Protein AF-A0A7C2W110-F1 (afdb_monomer_lite)

Foldseek 3Di:
DLVVLLVVQLVVLVVQLVVLVVQLVVCVVVVPVVSNVVSLVSNLLSLLQSLQSSCVSSPVDDDDPVSSVVRLVSSLCSNLVSQCVVVVVDPDPCSSVVSNVSSCCSNVVSVVVVVVVVVVVVVPDDPDD

Secondary structure (DSSP, 8-state):
-HHHHHHHHHHHHHHHHHHHHHHHHHHHHTT-HHHHHHHHHHHHHHHHHHHHHHHHHTTS----HHHHHHHHHHHHHHHHHHHHHHTTT---THHHHHHHHHHHHHHHHHHHHHHHHHHHHHTT-----

Sequence (129 aa):
MGRVRGLLGSAAAVAVFLTAFALHVVAGAAGLDWLFAAAVVLIYLSAASLPALAWLLAGRQRRSRWWWALQVALALVFAGGALWASAGRELTWWVPLAAAALVAAGTGGVLAVAGRLTRRGGRRTPRRP

Structure (mmCIF, N/CA/C/O backbone):
data_AF-A0A7C2W110-F1
#
_entry.id   AF-A0A7C2W110-F1
#
loop_
_atom_site.group_PDB
_atom_site.id
_atom_site.type_symbol
_atom_site.label_atom_id
_atom_site.label_alt_id
_atom_site.label_comp_id
_atom_site.label_asym_id
_atom_site.label_entity_id
_atom_site.label_seq_id
_atom_site.pdbx_PDB_ins_code
_atom_site.Cartn_x
_atom_site.Cartn_y
_atom_site.Cartn_z
_atom_site.occupancy
_atom_site.B_iso_or_equiv
_atom_site.auth_seq_id
_atom_site.auth_comp_id
_atom_site.auth_asym_id
_atom_site.auth_atom_id
_atom_site.pdbx_PDB_model_num
ATOM 1 N N . MET A 1 1 ? -1.108 -5.184 24.906 1.00 58.78 1 MET A N 1
ATOM 2 C CA . MET A 1 1 ? -1.028 -6.029 23.683 1.00 58.78 1 MET A CA 1
ATOM 3 C C . MET A 1 1 ? -1.578 -5.375 22.400 1.00 58.78 1 MET A C 1
ATOM 5 O O . MET A 1 1 ? -0.970 -5.551 21.351 1.00 58.78 1 MET A O 1
ATOM 9 N N . GLY A 1 2 ? -2.667 -4.587 22.427 1.00 62.03 2 GLY A N 1
ATOM 10 C CA . GLY A 1 2 ? -3.270 -4.012 21.201 1.00 62.03 2 GLY A CA 1
ATOM 11 C C . GLY A 1 2 ? -2.420 -2.992 20.410 1.00 62.03 2 GLY A C 1
ATOM 12 O O . GLY A 1 2 ? -2.579 -2.881 19.193 1.00 62.03 2 GLY A O 1
ATOM 13 N N . ARG A 1 3 ? -1.493 -2.259 21.050 1.00 71.62 3 ARG A N 1
ATOM 14 C CA . ARG A 1 3 ? -0.572 -1.328 20.353 1.00 71.62 3 ARG A CA 1
ATOM 15 C C . ARG A 1 3 ? 0.488 -2.068 19.531 1.00 71.62 3 ARG A C 1
ATOM 17 O O . ARG A 1 3 ? 0.639 -1.770 18.353 1.00 71.62 3 ARG A O 1
ATOM 24 N N . VAL A 1 4 ? 1.116 -3.091 20.116 1.00 76.31 4 VAL A N 1
ATOM 25 C CA . VAL A 1 4 ? 2.137 -3.932 19.460 1.00 76.31 4 VAL A CA 1
ATOM 26 C C . VAL A 1 4 ? 1.570 -4.617 18.217 1.00 76.31 4 VAL A C 1
ATOM 28 O O . VAL A 1 4 ? 2.134 -4.491 17.140 1.00 76.31 4 VAL A O 1
ATOM 31 N N . ARG A 1 5 ? 0.382 -5.231 18.316 1.00 78.44 5 ARG A N 1
ATOM 32 C CA . ARG A 1 5 ? -0.314 -5.815 17.152 1.00 78.44 5 ARG A CA 1
ATOM 33 C C . ARG A 1 5 ? -0.619 -4.800 16.044 1.00 78.44 5 ARG A C 1
ATOM 35 O O . ARG A 1 5 ? -0.605 -5.155 14.874 1.00 78.44 5 ARG A O 1
ATOM 42 N N . GLY A 1 6 ? -0.892 -3.544 16.404 1.00 75.25 6 GLY A N 1
ATOM 43 C CA . GLY A 1 6 ? -1.131 -2.468 15.436 1.00 75.25 6 GLY A CA 1
ATOM 44 C C . GLY A 1 6 ? 0.126 -2.073 14.670 1.00 75.25 6 GLY A C 1
ATOM 45 O O . GLY A 1 6 ? 0.080 -1.929 13.451 1.00 75.25 6 GLY A O 1
ATOM 46 N N . LEU A 1 7 ? 1.245 -1.943 15.383 1.00 83.88 7 LEU A N 1
ATOM 47 C CA . LEU A 1 7 ? 2.550 -1.681 14.781 1.00 83.88 7 LEU A CA 1
ATOM 48 C C . LEU A 1 7 ? 2.989 -2.845 13.896 1.00 83.88 7 LEU A C 1
ATOM 50 O O . LEU A 1 7 ? 3.357 -2.610 12.755 1.00 83.88 7 LEU A O 1
ATOM 54 N N . LEU A 1 8 ? 2.846 -4.086 14.366 1.00 86.50 8 LEU A N 1
ATOM 55 C CA . LEU A 1 8 ? 3.166 -5.279 13.581 1.00 86.50 8 LEU A CA 1
ATOM 56 C C . LEU A 1 8 ? 2.307 -5.388 12.316 1.00 86.50 8 LEU A C 1
ATOM 58 O O . LEU A 1 8 ? 2.841 -5.672 11.253 1.00 86.50 8 LEU A O 1
ATOM 62 N N . GLY A 1 9 ? 1.002 -5.106 12.396 1.00 86.50 9 GLY A N 1
ATOM 63 C CA . GLY A 1 9 ? 0.131 -5.100 11.215 1.00 86.50 9 GLY A CA 1
ATOM 64 C C . GLY A 1 9 ? 0.509 -4.018 10.199 1.00 86.50 9 GLY A C 1
ATOM 65 O O . GLY A 1 9 ? 0.488 -4.264 8.997 1.00 86.50 9 GLY A O 1
ATOM 66 N N . SER A 1 10 ? 0.913 -2.841 10.683 1.00 88.12 10 SER A N 1
ATOM 67 C CA . SER A 1 10 ? 1.397 -1.741 9.837 1.00 88.12 10 SER A CA 1
ATOM 68 C C . SER A 1 10 ? 2.736 -2.092 9.185 1.00 88.12 10 SER A C 1
ATOM 70 O O . SER A 1 10 ? 2.885 -1.962 7.976 1.00 88.12 10 SER A O 1
ATOM 72 N N . ALA A 1 11 ? 3.682 -2.601 9.976 1.00 92.44 11 ALA A N 1
ATOM 73 C CA . ALA A 1 11 ? 4.992 -3.034 9.512 1.00 92.44 11 ALA A CA 1
ATOM 74 C C . ALA A 1 11 ? 4.879 -4.171 8.493 1.00 92.44 11 ALA A C 1
ATOM 76 O O . ALA A 1 11 ? 5.550 -4.134 7.472 1.00 92.44 11 ALA A O 1
ATOM 77 N N . ALA A 1 12 ? 3.985 -5.136 8.717 1.00 91.56 12 ALA A N 1
ATOM 78 C CA . ALA A 1 12 ? 3.733 -6.217 7.772 1.00 91.56 12 ALA A CA 1
ATOM 79 C C . ALA A 1 12 ? 3.158 -5.698 6.444 1.00 91.56 12 ALA A C 1
ATOM 81 O O . ALA A 1 12 ? 3.616 -6.113 5.384 1.00 91.56 12 ALA A O 1
ATOM 82 N N . ALA A 1 13 ? 2.206 -4.758 6.477 1.00 91.75 13 ALA A N 1
ATOM 83 C CA . ALA A 1 13 ? 1.672 -4.150 5.256 1.00 91.75 13 ALA A CA 1
ATOM 84 C C . ALA A 1 13 ? 2.755 -3.388 4.468 1.00 91.75 13 ALA A C 1
ATOM 86 O O . ALA A 1 13 ? 2.849 -3.533 3.251 1.00 91.75 13 ALA A O 1
ATOM 87 N N . VAL A 1 14 ? 3.612 -2.633 5.163 1.00 92.50 14 VAL A N 1
ATOM 88 C CA . VAL A 1 14 ? 4.767 -1.956 4.548 1.00 92.50 14 VAL A CA 1
ATOM 89 C C . VAL A 1 14 ? 5.773 -2.970 4.001 1.00 92.50 14 VAL A C 1
ATOM 91 O O . VAL A 1 14 ? 6.272 -2.795 2.896 1.00 92.50 14 VAL A O 1
ATOM 94 N N . ALA A 1 15 ? 6.039 -4.059 4.722 1.00 95.44 15 ALA A N 1
ATOM 95 C CA . ALA A 1 15 ? 6.951 -5.105 4.275 1.00 95.44 15 ALA A CA 1
ATOM 96 C C . ALA A 1 15 ? 6.474 -5.770 2.975 1.00 95.44 15 ALA A C 1
ATOM 98 O O . ALA A 1 15 ? 7.296 -6.042 2.103 1.00 95.44 15 ALA A O 1
ATOM 99 N N . VAL A 1 16 ? 5.162 -5.977 2.799 1.00 94.88 16 VAL A N 1
ATOM 100 C CA . VAL A 1 16 ? 4.593 -6.475 1.532 1.00 94.88 16 VAL A CA 1
ATOM 101 C C . VAL A 1 16 ? 4.922 -5.527 0.378 1.00 94.88 16 VAL A C 1
ATOM 103 O O . VAL A 1 16 ? 5.397 -5.979 -0.662 1.00 94.88 16 VAL A O 1
ATOM 106 N N . PHE A 1 17 ? 4.730 -4.220 0.572 1.00 94.38 17 PHE A N 1
ATOM 107 C CA . PHE A 1 17 ? 5.090 -3.218 -0.431 1.00 94.38 17 PHE A CA 1
ATOM 108 C C . PHE A 1 17 ? 6.594 -3.230 -0.738 1.00 94.38 17 PHE A C 1
ATOM 110 O O . PHE A 1 17 ? 6.983 -3.292 -1.901 1.00 94.38 17 PHE A O 1
ATOM 117 N N . LEU A 1 18 ? 7.447 -3.231 0.290 1.00 96.44 18 LEU A N 1
ATOM 118 C CA . LEU A 1 18 ? 8.903 -3.256 0.115 1.00 96.44 18 LEU A CA 1
ATOM 119 C C . LEU A 1 18 ? 9.378 -4.526 -0.598 1.00 96.44 18 LEU A C 1
ATOM 121 O O . LEU A 1 18 ? 10.281 -4.462 -1.424 1.00 96.44 18 LEU A O 1
ATOM 125 N N . THR A 1 19 ? 8.743 -5.666 -0.326 1.00 96.88 19 THR A N 1
ATOM 126 C CA . THR A 1 19 ? 9.034 -6.929 -1.016 1.00 96.88 19 THR A CA 1
ATOM 127 C C . THR A 1 19 ? 8.660 -6.838 -2.493 1.00 96.88 19 THR A C 1
ATOM 129 O O . THR A 1 19 ? 9.456 -7.215 -3.349 1.00 96.88 19 THR A O 1
ATOM 132 N N . ALA A 1 20 ? 7.482 -6.289 -2.808 1.00 96.31 20 ALA A N 1
ATOM 133 C CA . ALA A 1 20 ? 7.063 -6.051 -4.187 1.00 96.31 20 ALA A CA 1
ATOM 134 C C . ALA A 1 20 ? 8.016 -5.089 -4.915 1.00 96.31 20 ALA A C 1
ATOM 136 O O . ALA A 1 20 ? 8.391 -5.328 -6.060 1.00 96.31 20 ALA A O 1
ATOM 137 N N . PHE A 1 21 ? 8.457 -4.032 -4.233 1.00 94.00 21 PHE A N 1
ATOM 138 C CA . PHE A 1 21 ? 9.422 -3.077 -4.764 1.00 94.00 21 PHE A CA 1
ATOM 139 C C . PHE A 1 21 ? 10.794 -3.711 -5.025 1.00 94.00 21 PHE A C 1
ATOM 141 O O . PHE A 1 21 ? 11.361 -3.533 -6.100 1.00 94.00 21 PHE A O 1
ATOM 148 N N . ALA A 1 22 ? 11.313 -4.501 -4.085 1.00 96.62 22 ALA A N 1
ATOM 149 C CA . ALA A 1 22 ? 12.563 -5.231 -4.274 1.00 96.62 22 ALA A CA 1
ATOM 150 C C . ALA A 1 22 ? 12.465 -6.208 -5.454 1.00 96.62 22 ALA A C 1
ATOM 152 O O . ALA A 1 22 ? 13.366 -6.260 -6.289 1.00 96.62 22 ALA A O 1
ATOM 153 N N . LEU A 1 23 ? 11.342 -6.926 -5.569 1.00 96.19 23 LEU A N 1
ATOM 154 C CA . LEU A 1 23 ? 11.079 -7.821 -6.692 1.00 96.19 23 LEU A CA 1
ATOM 155 C C . LEU A 1 23 ? 11.073 -7.070 -8.027 1.00 96.19 23 LEU A C 1
ATOM 157 O O . LEU A 1 23 ? 11.651 -7.554 -8.991 1.00 96.19 23 LEU A O 1
ATOM 161 N N . HIS A 1 24 ? 10.474 -5.879 -8.075 1.00 95.19 24 HIS A N 1
ATOM 162 C CA . HIS A 1 24 ? 10.483 -5.009 -9.252 1.00 95.19 24 HIS A CA 1
ATOM 163 C C . HIS A 1 24 ? 11.908 -4.616 -9.667 1.00 95.19 24 HIS A C 1
ATOM 165 O O . HIS A 1 24 ? 12.248 -4.722 -10.844 1.00 95.19 24 HIS A O 1
ATOM 171 N N . VAL A 1 25 ? 12.756 -4.228 -8.709 1.00 95.75 25 VAL A N 1
ATOM 172 C CA . VAL A 1 25 ? 14.160 -3.878 -8.976 1.00 95.75 25 VAL A CA 1
ATOM 173 C C . VAL A 1 25 ? 14.937 -5.082 -9.510 1.00 95.75 25 VAL A C 1
ATOM 175 O O . VAL A 1 25 ? 15.609 -4.973 -10.533 1.00 95.75 25 VAL A O 1
ATOM 178 N N . VAL A 1 26 ? 14.820 -6.242 -8.855 1.00 96.62 26 VAL A N 1
ATOM 179 C CA . VAL A 1 26 ? 15.525 -7.470 -9.260 1.00 96.62 26 VAL A CA 1
ATOM 180 C C . VAL A 1 26 ? 15.044 -7.960 -10.625 1.00 96.62 26 VAL A C 1
ATOM 182 O O . VAL A 1 26 ? 15.863 -8.304 -11.471 1.00 96.62 26 VAL A O 1
ATOM 185 N N . ALA A 1 27 ? 13.733 -7.956 -10.869 1.00 94.50 27 ALA A N 1
ATOM 186 C CA . ALA A 1 27 ? 13.161 -8.369 -12.145 1.00 94.50 27 ALA A CA 1
ATOM 187 C C . ALA A 1 27 ? 13.595 -7.455 -13.295 1.00 94.50 27 ALA A C 1
ATOM 189 O O . ALA A 1 27 ? 13.927 -7.952 -14.368 1.00 94.50 27 ALA A O 1
ATOM 190 N N . GLY A 1 28 ? 13.641 -6.139 -13.056 1.00 93.00 28 GLY A N 1
ATOM 191 C CA . GLY A 1 28 ? 14.142 -5.172 -14.031 1.00 93.00 28 GLY A CA 1
ATOM 192 C C . GLY A 1 28 ? 15.624 -5.382 -14.339 1.00 93.00 28 GLY A C 1
ATOM 193 O O . GLY A 1 28 ? 16.011 -5.401 -15.502 1.00 93.00 28 GLY A O 1
ATOM 194 N N . ALA A 1 29 ? 16.445 -5.621 -13.314 1.00 94.88 29 ALA A N 1
ATOM 195 C CA . ALA A 1 29 ? 17.869 -5.905 -13.493 1.00 94.88 29 ALA A CA 1
ATOM 196 C C . ALA A 1 29 ? 18.130 -7.235 -14.227 1.00 94.88 29 ALA A C 1
ATOM 198 O O . ALA A 1 29 ? 19.100 -7.349 -14.970 1.00 94.88 29 ALA A O 1
ATOM 199 N N . ALA A 1 30 ? 17.264 -8.232 -14.030 1.00 95.69 30 ALA A N 1
ATOM 200 C CA . ALA A 1 30 ? 17.370 -9.551 -14.650 1.00 95.69 30 ALA A CA 1
ATOM 201 C C . ALA A 1 30 ? 16.718 -9.648 -16.045 1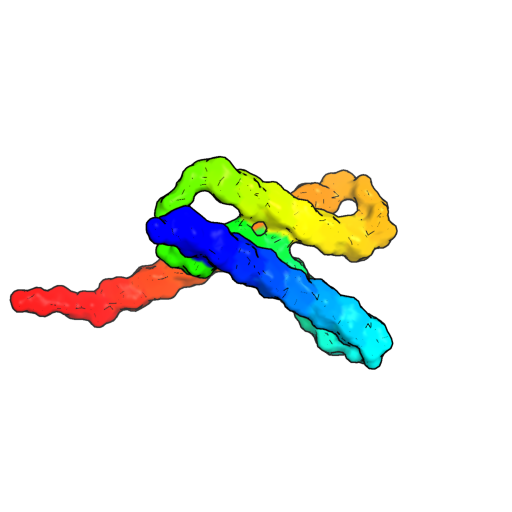.00 95.69 30 ALA A C 1
ATOM 203 O O . ALA A 1 30 ? 16.772 -10.715 -16.652 1.00 95.69 30 ALA A O 1
ATOM 204 N N . GLY A 1 31 ? 16.077 -8.583 -16.545 1.00 93.88 31 GLY A N 1
ATOM 205 C CA . GLY A 1 31 ? 15.370 -8.599 -17.834 1.00 93.88 31 GLY A CA 1
ATOM 206 C C . GLY A 1 31 ? 14.129 -9.503 -17.855 1.00 93.88 31 GLY A C 1
ATOM 207 O O . GLY A 1 31 ? 13.771 -10.052 -18.893 1.00 93.88 31 GLY A O 1
ATOM 208 N N . LEU A 1 32 ? 13.488 -9.716 -16.701 1.00 94.62 32 LEU A N 1
ATOM 209 C CA . LEU A 1 32 ? 12.313 -10.580 -16.567 1.00 94.62 32 LEU A CA 1
ATOM 210 C C . LEU A 1 32 ? 11.023 -9.759 -16.685 1.00 94.62 32 LEU A C 1
ATOM 212 O O . LEU A 1 32 ? 10.396 -9.429 -15.675 1.00 94.62 32 LEU A O 1
ATOM 216 N N . ASP A 1 33 ? 10.601 -9.463 -17.914 1.00 94.62 33 ASP A N 1
ATOM 217 C CA . ASP A 1 33 ? 9.486 -8.543 -18.202 1.00 94.62 33 ASP A CA 1
ATOM 218 C C . ASP A 1 33 ? 8.174 -8.915 -17.497 1.00 94.62 33 ASP A C 1
ATOM 220 O O . ASP A 1 33 ? 7.488 -8.063 -16.926 1.00 94.62 33 ASP A O 1
ATOM 224 N N . TRP A 1 34 ? 7.831 -10.206 -17.480 1.00 95.75 34 TRP A N 1
ATOM 225 C CA . TRP A 1 34 ? 6.603 -10.680 -16.838 1.00 95.75 34 TRP A CA 1
ATOM 226 C C . TRP A 1 34 ? 6.631 -10.453 -15.320 1.00 95.75 34 TRP A C 1
ATOM 228 O O . TRP A 1 34 ? 5.633 -10.038 -14.727 1.00 95.75 34 TRP A O 1
ATOM 238 N N . LEU A 1 35 ? 7.782 -10.705 -14.688 1.00 94.62 35 LEU A N 1
ATOM 239 C CA . LEU A 1 35 ? 7.961 -10.586 -13.245 1.00 94.62 35 LEU A CA 1
ATOM 240 C C . LEU A 1 35 ? 8.007 -9.114 -12.843 1.00 94.62 35 LEU A C 1
ATOM 242 O O . LEU A 1 35 ? 7.433 -8.732 -11.825 1.00 94.62 35 LEU A O 1
ATOM 246 N N . PHE A 1 36 ? 8.635 -8.287 -13.676 1.00 93.44 36 PHE A N 1
ATOM 247 C CA . PHE A 1 36 ? 8.649 -6.842 -13.534 1.00 93.44 36 PHE A CA 1
ATOM 248 C C . PHE A 1 36 ? 7.225 -6.279 -13.567 1.00 93.44 36 PHE A C 1
ATOM 250 O O . PHE A 1 36 ? 6.826 -5.568 -12.644 1.00 93.44 36 PHE A O 1
ATOM 257 N N . ALA A 1 37 ? 6.428 -6.653 -14.573 1.00 94.56 37 ALA A N 1
ATOM 258 C CA . ALA A 1 37 ? 5.039 -6.217 -14.688 1.00 94.56 37 ALA A CA 1
ATOM 259 C C . ALA A 1 37 ? 4.194 -6.685 -13.492 1.00 94.56 37 ALA A C 1
ATOM 261 O O . ALA A 1 37 ? 3.462 -5.891 -12.897 1.00 94.56 37 ALA A O 1
ATOM 262 N N . ALA A 1 38 ? 4.341 -7.950 -13.082 1.00 94.94 38 ALA A N 1
ATOM 263 C CA . ALA A 1 38 ? 3.660 -8.486 -11.906 1.00 94.94 38 ALA A CA 1
ATOM 264 C C . ALA A 1 38 ? 4.035 -7.721 -10.626 1.00 94.94 38 ALA A C 1
ATOM 266 O O . ALA A 1 38 ? 3.161 -7.388 -9.824 1.00 94.94 38 ALA A O 1
ATOM 267 N N . ALA A 1 39 ? 5.315 -7.389 -10.451 1.00 95.31 39 ALA A N 1
ATOM 268 C CA . ALA A 1 39 ? 5.790 -6.620 -9.310 1.00 95.31 39 ALA A CA 1
ATOM 269 C C . ALA A 1 39 ? 5.211 -5.196 -9.298 1.00 95.31 39 ALA A C 1
ATOM 271 O O . ALA A 1 39 ? 4.752 -4.745 -8.252 1.00 95.31 39 ALA A O 1
ATOM 272 N N . VAL A 1 40 ? 5.132 -4.520 -10.451 1.00 94.56 40 VAL A N 1
ATOM 273 C CA . VAL A 1 40 ? 4.484 -3.199 -10.575 1.00 94.56 40 VAL A CA 1
ATOM 274 C C . VAL A 1 40 ? 3.012 -3.257 -10.163 1.00 94.56 40 VAL A C 1
ATOM 276 O O . VAL A 1 40 ? 2.553 -2.420 -9.382 1.00 94.56 40 VAL A O 1
ATOM 279 N N . VAL A 1 41 ? 2.271 -4.268 -10.623 1.00 95.38 41 VAL A N 1
ATOM 280 C CA . VAL A 1 41 ? 0.875 -4.474 -10.201 1.00 95.38 41 VAL A CA 1
ATOM 281 C C . VAL A 1 41 ? 0.796 -4.663 -8.684 1.00 95.38 41 VAL A C 1
ATOM 283 O O . VAL A 1 41 ? -0.062 -4.072 -8.027 1.00 95.38 41 VAL A O 1
ATOM 286 N N . LEU A 1 42 ? 1.713 -5.442 -8.108 1.00 94.38 42 LEU A N 1
ATOM 287 C CA . LEU A 1 42 ? 1.748 -5.723 -6.675 1.00 94.38 42 LEU A CA 1
ATOM 288 C C . LEU A 1 42 ? 2.095 -4.479 -5.836 1.00 94.38 42 LEU A C 1
ATOM 290 O O . LEU A 1 42 ? 1.513 -4.284 -4.767 1.00 94.38 42 LEU A O 1
ATOM 294 N N . ILE A 1 43 ? 2.974 -3.603 -6.332 1.00 94.25 43 ILE A N 1
ATOM 295 C CA . ILE A 1 43 ? 3.292 -2.289 -5.746 1.00 94.25 43 ILE A CA 1
ATOM 296 C C . ILE A 1 43 ? 2.029 -1.434 -5.678 1.00 94.25 43 ILE A C 1
ATOM 298 O O . ILE A 1 43 ? 1.659 -0.969 -4.600 1.00 94.25 43 ILE A O 1
ATOM 302 N N . TYR A 1 44 ? 1.326 -1.271 -6.800 1.00 94.19 44 TYR A N 1
ATOM 303 C CA . TYR A 1 44 ? 0.101 -0.476 -6.832 1.00 94.19 44 TYR A CA 1
ATOM 304 C C . TYR A 1 44 ? -0.980 -1.047 -5.924 1.00 94.19 44 TYR A C 1
ATOM 306 O O . TYR A 1 44 ? -1.594 -0.310 -5.152 1.00 94.19 44 TYR A O 1
ATOM 314 N N . LEU A 1 45 ? -1.190 -2.363 -5.973 1.00 94.56 45 LEU A N 1
ATOM 315 C CA . LEU A 1 45 ? -2.215 -3.023 -5.178 1.00 94.56 45 LEU A CA 1
ATOM 316 C C . LEU A 1 45 ? -1.929 -2.892 -3.678 1.00 94.56 45 LEU A C 1
ATOM 318 O O . LEU A 1 45 ? -2.830 -2.559 -2.905 1.00 94.56 45 LEU A O 1
ATOM 322 N N . SER A 1 46 ? -0.682 -3.121 -3.260 1.00 93.94 46 SER A N 1
ATOM 323 C CA . SER A 1 46 ? -0.275 -3.016 -1.856 1.00 93.94 46 SER A CA 1
ATOM 324 C C . SER A 1 46 ? -0.293 -1.572 -1.354 1.00 93.94 46 SER A C 1
ATOM 326 O O . SER A 1 46 ? -0.821 -1.330 -0.272 1.00 93.94 46 SER A O 1
ATOM 328 N N . ALA A 1 47 ? 0.177 -0.603 -2.146 1.00 93.88 47 ALA A N 1
ATOM 329 C CA . ALA A 1 47 ? 0.131 0.814 -1.792 1.00 93.88 47 ALA A CA 1
ATOM 330 C C . ALA A 1 47 ? -1.313 1.319 -1.648 1.00 93.88 47 ALA A C 1
ATOM 332 O O . ALA A 1 47 ? -1.669 1.914 -0.632 1.00 93.88 47 ALA A O 1
ATOM 333 N N . ALA A 1 48 ? -2.171 1.016 -2.626 1.00 94.38 48 ALA A N 1
ATOM 334 C CA . ALA A 1 48 ? -3.567 1.446 -2.647 1.00 94.38 48 ALA A CA 1
ATOM 335 C C . ALA A 1 48 ? -4.402 0.850 -1.504 1.00 94.38 48 ALA A C 1
ATOM 337 O O . ALA A 1 48 ? -5.359 1.464 -1.033 1.00 94.38 48 ALA A O 1
ATOM 338 N N . SER A 1 49 ? -4.059 -0.361 -1.061 1.00 93.56 49 SER A N 1
ATOM 339 C CA . SER A 1 49 ? -4.787 -1.076 -0.011 1.00 93.56 49 SER A CA 1
ATOM 340 C C . SER A 1 49 ? -4.118 -1.035 1.364 1.00 93.56 49 SER A C 1
ATOM 342 O O . SER A 1 49 ? -4.664 -1.603 2.315 1.00 93.56 49 SER A O 1
ATOM 344 N N . LEU A 1 50 ? -2.987 -0.333 1.507 1.00 93.56 50 LEU A N 1
ATOM 345 C CA . LEU A 1 50 ? -2.174 -0.290 2.726 1.00 93.56 50 LEU A CA 1
ATOM 346 C C . LEU A 1 50 ? -2.990 -0.008 4.000 1.00 93.56 50 LEU A C 1
ATOM 348 O O . LEU A 1 50 ? -2.840 -0.772 4.959 1.00 93.56 50 LEU A O 1
ATOM 352 N N . PRO A 1 51 ? -3.902 0.988 4.050 1.00 93.50 51 PRO A N 1
ATOM 353 C CA . PRO A 1 51 ? -4.677 1.264 5.258 1.00 93.50 51 PRO A CA 1
ATOM 354 C C . PRO A 1 51 ? -5.557 0.080 5.672 1.00 93.50 51 PRO A C 1
ATOM 356 O O . PRO A 1 51 ? -5.616 -0.289 6.849 1.00 93.50 51 PRO A O 1
ATOM 359 N N . ALA A 1 52 ? -6.215 -0.553 4.697 1.00 93.00 52 ALA A N 1
ATOM 360 C CA . ALA A 1 52 ? -7.068 -1.709 4.935 1.00 93.00 52 ALA A CA 1
ATOM 361 C C . ALA A 1 52 ? -6.255 -2.955 5.313 1.00 93.00 52 ALA A C 1
ATOM 363 O O . ALA A 1 52 ? -6.636 -3.662 6.247 1.00 93.00 52 ALA A O 1
ATOM 364 N N . LEU A 1 53 ? -5.126 -3.208 4.642 1.00 90.81 53 LEU A N 1
ATOM 365 C CA . LEU A 1 53 ? -4.224 -4.319 4.955 1.00 90.81 53 LEU A CA 1
ATOM 366 C C . LEU A 1 53 ? -3.647 -4.187 6.361 1.00 90.81 53 LEU A C 1
ATOM 368 O O . LEU A 1 53 ? -3.746 -5.126 7.149 1.00 90.81 53 LEU A O 1
ATOM 372 N N . ALA A 1 54 ? -3.131 -3.012 6.719 1.00 91.62 54 ALA A N 1
ATOM 373 C CA . ALA A 1 54 ? -2.613 -2.754 8.056 1.00 91.62 54 ALA A CA 1
ATOM 374 C C . ALA A 1 54 ? -3.687 -2.984 9.128 1.00 91.62 54 ALA A C 1
ATOM 376 O O . ALA A 1 54 ? -3.406 -3.553 10.183 1.00 91.62 54 ALA A O 1
ATOM 377 N N . TRP A 1 55 ? -4.937 -2.593 8.856 1.00 93.12 55 TRP A N 1
ATOM 378 C CA . TRP A 1 55 ? -6.054 -2.802 9.776 1.00 93.12 55 TRP A CA 1
ATOM 379 C C . TRP A 1 55 ? -6.441 -4.281 9.909 1.00 93.12 55 TRP A C 1
ATOM 381 O O . TRP A 1 55 ? -6.676 -4.761 11.024 1.00 93.12 55 TRP A O 1
ATOM 391 N N . LEU A 1 56 ? -6.477 -5.015 8.793 1.00 90.69 56 LEU A N 1
ATOM 392 C CA . LEU A 1 56 ? -6.748 -6.452 8.771 1.00 90.69 56 LEU A CA 1
ATOM 393 C C . LEU A 1 56 ? -5.674 -7.232 9.531 1.00 90.69 56 LEU A C 1
ATOM 395 O O . LEU A 1 56 ? -6.007 -7.995 10.439 1.00 90.69 56 LEU A O 1
ATOM 399 N N . LEU A 1 57 ? -4.401 -6.988 9.214 1.00 88.25 57 LEU A N 1
ATOM 400 C CA . LEU A 1 57 ? -3.249 -7.647 9.835 1.00 88.25 57 LEU A CA 1
ATOM 401 C C . LEU A 1 57 ? -3.107 -7.282 11.319 1.00 88.25 57 LEU A C 1
ATOM 403 O O . LEU A 1 57 ? -2.686 -8.104 12.129 1.00 88.25 57 LEU A O 1
ATOM 407 N N . ALA A 1 58 ? -3.549 -6.087 11.714 1.00 86.25 58 ALA A N 1
ATOM 408 C CA . ALA A 1 58 ? -3.635 -5.681 13.115 1.00 86.25 58 ALA A CA 1
ATOM 409 C C . ALA A 1 58 ? -4.800 -6.332 13.894 1.00 86.25 58 ALA A C 1
ATOM 411 O O . ALA A 1 58 ? -5.009 -5.998 15.066 1.00 86.25 58 ALA A O 1
ATOM 412 N N . GLY A 1 59 ? -5.576 -7.226 13.271 1.00 84.62 59 GLY A N 1
ATOM 413 C CA . GLY A 1 59 ? -6.674 -7.955 13.908 1.00 84.62 59 GLY A CA 1
ATOM 414 C C . GLY A 1 59 ? -8.004 -7.199 13.943 1.00 84.62 59 GLY A C 1
ATOM 415 O O . GLY A 1 59 ? -8.815 -7.448 14.832 1.00 84.62 59 GLY A O 1
ATOM 416 N N . ARG A 1 60 ? -8.237 -6.265 13.009 1.00 83.81 60 ARG A N 1
ATOM 417 C CA . ARG A 1 60 ? -9.527 -5.570 12.802 1.00 83.81 60 ARG A CA 1
ATOM 418 C C . ARG A 1 60 ? -10.069 -4.802 14.014 1.00 83.81 60 ARG A C 1
ATOM 420 O O . ARG A 1 60 ? -11.273 -4.576 14.136 1.00 83.81 60 ARG A O 1
ATOM 427 N N . GLN A 1 61 ? -9.197 -4.381 14.924 1.00 79.50 61 GLN A N 1
ATOM 428 C CA . GLN A 1 61 ? -9.609 -3.650 16.125 1.00 79.50 61 GLN A CA 1
ATOM 429 C C . GLN A 1 61 ? -10.003 -2.200 15.807 1.00 79.50 61 GLN A C 1
ATOM 431 O O . GLN A 1 61 ? -9.545 -1.624 14.817 1.00 79.50 61 GLN A O 1
ATOM 436 N N . ARG A 1 62 ? -10.835 -1.579 16.660 1.00 78.44 62 ARG A N 1
ATOM 437 C CA . ARG A 1 62 ? -11.082 -0.129 16.585 1.00 78.44 62 ARG A CA 1
ATOM 438 C C . ARG A 1 62 ? -9.759 0.618 16.771 1.00 78.44 62 ARG A C 1
ATOM 440 O O . ARG A 1 62 ? -8.988 0.324 17.683 1.00 78.44 62 ARG A O 1
ATOM 447 N N . ARG A 1 63 ? -9.503 1.589 15.896 1.00 84.56 63 ARG A N 1
ATOM 448 C CA . ARG A 1 63 ? -8.306 2.439 15.908 1.00 84.56 63 ARG A CA 1
ATOM 449 C C . ARG A 1 63 ? -8.711 3.905 15.921 1.00 84.56 63 ARG A C 1
ATOM 451 O O . ARG A 1 63 ? -9.825 4.247 15.529 1.00 84.56 63 ARG A O 1
ATOM 458 N N . SER A 1 64 ? -7.809 4.756 16.400 1.00 89.25 64 SER A N 1
ATOM 459 C CA . SER A 1 64 ? -8.024 6.199 16.402 1.00 89.25 64 SER A CA 1
ATOM 460 C C . SER A 1 64 ? -8.078 6.743 14.972 1.00 89.25 64 SER A C 1
ATOM 462 O O . SER A 1 64 ? -7.462 6.191 14.058 1.00 89.25 64 SER A O 1
ATOM 464 N N . ARG A 1 65 ? -8.776 7.871 14.791 1.00 91.06 65 ARG A N 1
ATOM 465 C CA . ARG A 1 65 ? -8.790 8.623 13.524 1.00 91.06 65 ARG A CA 1
ATOM 466 C C . ARG A 1 65 ? -7.381 8.980 13.036 1.00 91.06 65 ARG A C 1
ATOM 468 O O . ARG A 1 65 ? -7.108 8.896 11.848 1.00 91.06 65 ARG A O 1
ATOM 475 N N . TRP A 1 66 ? -6.475 9.290 13.966 1.00 91.50 66 TRP A N 1
ATOM 476 C CA . TRP A 1 66 ? -5.081 9.629 13.673 1.00 91.50 66 TRP A CA 1
ATOM 477 C C . TRP A 1 66 ? -4.289 8.461 13.096 1.00 91.50 66 TRP A C 1
ATOM 479 O O . TRP A 1 66 ? -3.500 8.655 12.181 1.00 91.50 66 TRP A O 1
ATOM 489 N N . TRP A 1 67 ? -4.526 7.241 13.587 1.00 91.88 67 TRP A N 1
ATOM 490 C CA . TRP A 1 67 ? -3.888 6.056 13.020 1.00 91.88 67 TRP A CA 1
ATOM 491 C C . TRP A 1 67 ? -4.332 5.838 11.570 1.00 91.88 67 TRP A C 1
ATOM 493 O O . TRP A 1 67 ? -3.496 5.598 10.710 1.00 91.88 67 TRP A O 1
ATOM 503 N N . TRP A 1 68 ? -5.628 5.993 11.275 1.00 90.25 68 TRP A N 1
ATOM 504 C CA . TRP A 1 68 ? -6.129 5.913 9.899 1.00 90.25 68 TRP A CA 1
ATOM 505 C C . TRP A 1 68 ? -5.557 7.012 9.005 1.00 90.25 68 TRP A C 1
ATOM 507 O O . TRP A 1 68 ? -5.116 6.712 7.901 1.00 90.25 68 TRP A O 1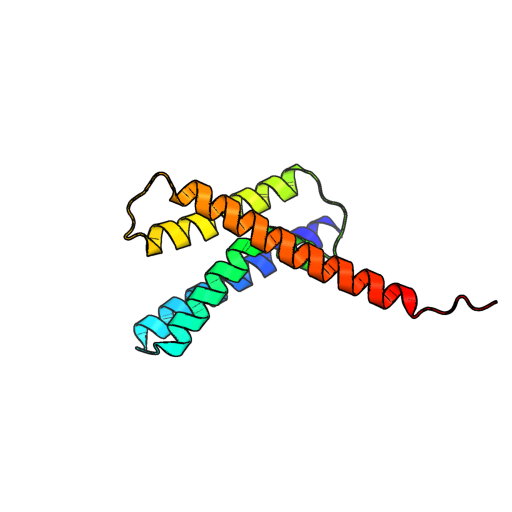
ATOM 517 N N . ALA A 1 69 ? -5.517 8.255 9.492 1.00 93.88 69 ALA A N 1
ATOM 518 C CA . ALA A 1 69 ? -4.932 9.373 8.760 1.00 93.88 69 ALA A CA 1
ATOM 519 C C . ALA A 1 69 ? -3.458 9.115 8.411 1.00 93.88 69 ALA A C 1
ATOM 521 O O . ALA A 1 69 ? -3.062 9.340 7.273 1.00 93.88 69 ALA A O 1
ATOM 522 N N . LEU A 1 70 ? -2.675 8.566 9.348 1.00 94.31 70 LEU A N 1
ATOM 523 C CA . LEU A 1 70 ? -1.283 8.185 9.105 1.00 94.31 70 LEU A CA 1
ATOM 524 C C . LEU A 1 70 ? -1.163 7.137 7.991 1.00 94.31 70 LEU A C 1
ATOM 526 O O . LEU A 1 70 ? -0.341 7.295 7.094 1.00 94.31 70 LEU A O 1
ATOM 530 N N . GLN A 1 71 ? -1.995 6.091 8.015 1.00 94.06 71 GLN A N 1
ATOM 531 C CA . GLN A 1 71 ? -1.939 5.059 6.977 1.00 94.06 71 GLN A CA 1
ATOM 532 C C . GLN A 1 71 ? -2.376 5.573 5.614 1.00 94.06 71 GLN A C 1
ATOM 534 O O . GLN A 1 71 ? -1.790 5.193 4.606 1.00 94.06 71 GLN A O 1
ATOM 539 N N . VAL A 1 72 ? -3.392 6.436 5.571 1.00 95.25 72 VAL A N 1
ATOM 540 C CA . VAL A 1 72 ? -3.825 7.079 4.328 1.00 95.25 72 VAL A CA 1
ATOM 541 C C . VAL A 1 72 ? -2.719 7.983 3.793 1.00 95.25 72 VAL A C 1
ATOM 543 O O . VAL A 1 72 ? -2.405 7.894 2.614 1.00 95.25 72 VAL A O 1
ATOM 546 N N . ALA A 1 73 ? -2.077 8.790 4.641 1.00 95.94 73 ALA A N 1
ATOM 547 C CA . ALA A 1 73 ? -0.947 9.621 4.233 1.00 95.94 73 ALA A CA 1
ATOM 548 C C . ALA A 1 73 ? 0.197 8.772 3.658 1.00 95.94 73 ALA A C 1
ATOM 550 O O . ALA A 1 73 ? 0.711 9.079 2.586 1.00 95.94 73 ALA A O 1
ATOM 551 N N . LEU A 1 74 ? 0.541 7.661 4.314 1.00 95.25 74 LEU A N 1
ATOM 552 C CA . LEU A 1 74 ? 1.574 6.748 3.829 1.00 95.25 74 LEU A CA 1
ATOM 553 C C . LEU A 1 74 ? 1.189 6.096 2.491 1.00 95.25 74 LEU A C 1
ATOM 555 O O . LEU A 1 74 ? 2.000 6.033 1.571 1.00 95.25 74 LEU A O 1
ATOM 559 N N . ALA A 1 75 ? -0.066 5.663 2.360 1.00 95.31 75 ALA A N 1
ATOM 560 C CA . ALA A 1 75 ? -0.601 5.103 1.125 1.00 95.31 75 ALA A CA 1
ATOM 561 C C . ALA A 1 75 ? -0.572 6.117 -0.026 1.00 95.31 75 ALA A C 1
ATOM 563 O O . ALA A 1 75 ? -0.195 5.761 -1.138 1.00 95.31 75 ALA A O 1
ATOM 564 N N . LEU A 1 76 ? -0.913 7.382 0.239 1.00 95.94 76 LEU A N 1
ATOM 565 C CA . LEU A 1 76 ? -0.833 8.468 -0.740 1.00 95.94 76 LEU A CA 1
ATOM 566 C C . LEU A 1 76 ? 0.607 8.725 -1.180 1.00 95.94 76 LEU A C 1
ATOM 568 O O . LEU A 1 76 ? 0.842 8.909 -2.368 1.00 95.94 76 LEU A O 1
ATOM 572 N N . VAL A 1 77 ? 1.569 8.694 -0.254 1.00 95.44 77 VAL A N 1
ATOM 573 C CA . VAL A 1 77 ? 2.994 8.835 -0.587 1.00 95.44 77 VAL A CA 1
ATOM 574 C C . VAL A 1 77 ? 3.460 7.686 -1.479 1.00 95.44 77 VAL A C 1
ATOM 576 O O . VAL A 1 77 ? 4.093 7.933 -2.500 1.00 95.44 77 VAL A O 1
ATOM 579 N N . PHE A 1 78 ? 3.125 6.436 -1.153 1.00 94.25 78 PHE A N 1
ATOM 580 C CA . PHE A 1 78 ? 3.558 5.284 -1.951 1.00 94.25 78 PHE A CA 1
ATOM 581 C C . PHE A 1 78 ? 2.845 5.184 -3.302 1.00 94.25 78 PHE A C 1
ATOM 583 O O . PHE A 1 78 ? 3.503 5.024 -4.327 1.00 94.25 78 PHE A O 1
ATOM 590 N N . ALA A 1 79 ? 1.518 5.309 -3.329 1.00 94.56 79 ALA A N 1
ATOM 591 C CA . ALA A 1 79 ? 0.741 5.262 -4.565 1.00 94.56 79 ALA A CA 1
ATOM 592 C C . ALA A 1 79 ? 1.032 6.477 -5.455 1.00 94.56 79 ALA A C 1
ATOM 594 O O . ALA A 1 79 ? 1.198 6.332 -6.663 1.00 94.56 79 ALA A O 1
ATOM 595 N N . GLY A 1 80 ? 1.139 7.664 -4.854 1.00 93.62 80 GLY A N 1
ATOM 596 C CA . GLY A 1 80 ? 1.512 8.895 -5.543 1.00 93.62 80 GLY A CA 1
ATOM 597 C C . GLY A 1 80 ? 2.940 8.849 -6.065 1.00 93.62 80 GLY A C 1
ATOM 598 O O . GLY A 1 80 ? 3.161 9.214 -7.210 1.00 93.62 80 GLY A O 1
ATOM 599 N N . GLY A 1 81 ? 3.890 8.329 -5.285 1.00 92.50 81 GLY A N 1
ATOM 600 C CA . GLY A 1 81 ? 5.268 8.118 -5.726 1.00 92.50 81 GLY A CA 1
ATOM 601 C C . GLY A 1 81 ? 5.366 7.134 -6.893 1.00 92.50 81 GLY A C 1
ATOM 602 O O . GLY A 1 81 ? 6.079 7.404 -7.855 1.00 92.50 81 GLY A O 1
ATOM 603 N N . ALA A 1 82 ? 4.603 6.036 -6.854 1.00 91.50 82 ALA A N 1
ATOM 604 C CA . ALA A 1 82 ? 4.520 5.084 -7.961 1.00 91.50 82 ALA A CA 1
ATOM 605 C C . ALA A 1 82 ? 3.915 5.724 -9.226 1.00 91.50 82 ALA A C 1
ATOM 607 O O . ALA A 1 82 ? 4.499 5.608 -10.304 1.00 91.50 82 ALA A O 1
ATOM 608 N N . LEU A 1 83 ? 2.802 6.460 -9.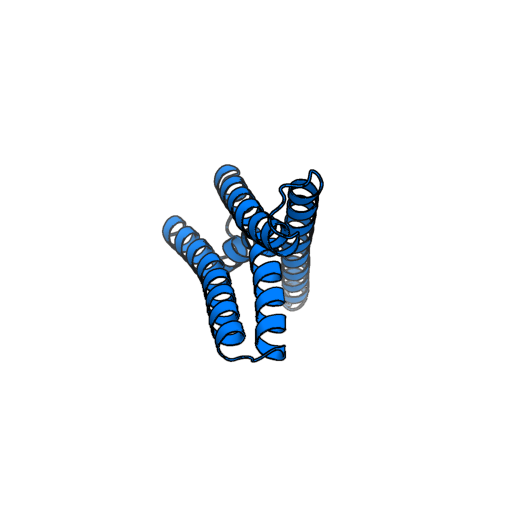088 1.00 91.88 83 LEU A N 1
ATOM 609 C CA . LEU A 1 83 ? 2.167 7.182 -10.199 1.00 91.88 83 LEU A CA 1
ATOM 610 C C . LEU A 1 83 ? 3.099 8.232 -10.789 1.00 91.88 83 LEU A C 1
ATOM 612 O O . LEU A 1 83 ? 3.299 8.258 -11.999 1.00 91.88 83 LEU A O 1
ATOM 616 N N . TRP A 1 84 ? 3.711 9.050 -9.939 1.00 93.75 84 TRP A N 1
ATOM 617 C CA . TRP A 1 84 ? 4.682 10.065 -10.327 1.00 93.75 84 TRP A CA 1
ATOM 618 C C . TRP A 1 84 ? 5.861 9.456 -11.090 1.00 93.75 84 TRP A C 1
ATOM 620 O O . TRP A 1 84 ? 6.219 9.942 -12.160 1.00 93.75 84 TRP A O 1
ATOM 630 N N . ALA A 1 85 ? 6.419 8.348 -10.595 1.00 89.69 85 ALA A N 1
ATOM 631 C CA . ALA A 1 85 ? 7.492 7.638 -11.280 1.00 89.69 85 ALA A CA 1
ATOM 632 C C . ALA A 1 85 ? 7.050 7.103 -12.653 1.00 89.69 85 ALA A C 1
ATOM 634 O O . ALA A 1 85 ? 7.813 7.198 -13.612 1.00 89.69 85 ALA A O 1
ATOM 635 N N . SER A 1 86 ? 5.819 6.589 -12.764 1.00 87.19 86 SER A N 1
ATOM 636 C CA . SER A 1 86 ? 5.265 6.106 -14.038 1.00 87.19 86 SER A CA 1
ATOM 637 C C . SER A 1 86 ? 4.898 7.226 -15.017 1.00 87.19 86 SER A C 1
ATOM 639 O O . SER A 1 86 ? 4.952 7.022 -16.224 1.00 87.19 86 SER A O 1
ATOM 641 N N . ALA A 1 87 ? 4.593 8.425 -14.515 1.00 87.94 87 ALA A N 1
ATOM 642 C CA . ALA A 1 87 ? 4.284 9.619 -15.298 1.00 87.94 87 ALA A CA 1
ATOM 643 C C . ALA A 1 87 ? 5.545 10.361 -15.785 1.00 87.94 87 ALA A C 1
ATOM 645 O O . ALA A 1 87 ? 5.500 11.559 -16.044 1.00 87.94 87 ALA A O 1
ATOM 646 N N . GLY A 1 88 ? 6.695 9.683 -15.849 1.00 87.88 88 GLY A N 1
ATOM 647 C CA . GLY A 1 88 ? 7.956 10.293 -16.275 1.00 87.88 88 GLY A CA 1
ATOM 648 C C . GLY A 1 88 ? 8.605 11.211 -15.235 1.00 87.88 88 GLY A C 1
ATOM 649 O O . GLY A 1 88 ? 9.544 11.922 -15.574 1.00 87.88 88 GLY A O 1
ATOM 650 N N . ARG A 1 89 ? 8.164 11.172 -13.967 1.00 86.94 89 ARG A N 1
ATOM 651 C CA . ARG A 1 89 ? 8.665 12.007 -12.852 1.00 86.94 89 ARG A CA 1
ATOM 652 C C . ARG A 1 89 ? 8.328 13.494 -12.966 1.00 86.94 89 ARG A C 1
ATOM 654 O O . ARG A 1 89 ? 8.872 14.314 -12.225 1.00 86.94 89 ARG A O 1
ATOM 661 N N . GLU A 1 90 ? 7.372 13.851 -13.813 1.00 87.50 90 GLU A N 1
ATOM 662 C CA . GLU A 1 90 ? 6.804 15.194 -13.824 1.00 87.50 90 GLU A CA 1
ATOM 663 C C . GLU A 1 90 ? 5.635 15.275 -12.843 1.00 87.50 90 GLU A C 1
ATOM 665 O O . GLU A 1 90 ? 4.705 14.462 -12.866 1.00 87.50 90 GLU A O 1
ATOM 670 N N . LEU A 1 91 ? 5.687 16.254 -11.937 1.00 81.12 91 LEU A N 1
ATOM 671 C CA . LEU A 1 91 ? 4.648 16.446 -10.928 1.00 81.12 91 LEU A CA 1
ATOM 672 C C . LEU A 1 91 ? 3.443 17.160 -11.555 1.00 81.12 91 LEU A C 1
ATOM 674 O O . LEU A 1 91 ? 3.236 18.361 -11.405 1.00 81.12 91 LEU A O 1
ATOM 678 N N . THR A 1 92 ? 2.665 16.397 -12.311 1.00 90.00 92 THR A N 1
ATOM 679 C CA . THR A 1 92 ? 1.453 16.867 -12.976 1.00 90.00 92 THR A CA 1
ATOM 680 C C . THR A 1 92 ? 0.284 16.952 -11.995 1.00 90.00 92 THR A C 1
ATOM 682 O O . THR A 1 92 ? 0.178 16.188 -11.034 1.00 90.00 92 THR A O 1
ATOM 685 N N . TRP A 1 93 ? -0.631 17.890 -12.245 1.00 91.56 93 TRP A N 1
ATOM 686 C CA . TRP A 1 93 ? -1.751 18.197 -11.346 1.00 91.56 93 TRP A CA 1
ATOM 687 C C . TRP A 1 93 ? -2.681 17.001 -11.075 1.00 91.56 93 TRP A C 1
ATOM 689 O O . TRP A 1 93 ? -3.343 16.955 -10.039 1.00 91.56 93 TRP A O 1
ATOM 699 N N . TRP A 1 94 ? -2.735 16.028 -11.989 1.00 89.94 94 TRP A N 1
ATOM 700 C CA . TRP A 1 94 ? -3.602 14.860 -11.867 1.00 89.94 94 TRP A CA 1
ATOM 701 C C . TRP A 1 94 ? -3.009 13.764 -10.971 1.00 89.94 94 TRP A C 1
ATOM 703 O O . TRP A 1 94 ? -3.772 12.964 -10.432 1.00 89.94 94 TRP A O 1
ATOM 713 N N . VAL A 1 95 ? -1.686 13.724 -10.761 1.00 92.19 95 VAL A N 1
ATOM 714 C CA . VAL A 1 95 ? -1.016 12.652 -9.997 1.00 92.19 95 VAL A CA 1
ATOM 715 C C . VAL A 1 95 ? -1.540 12.548 -8.558 1.00 92.19 95 VAL A C 1
ATOM 717 O O . VAL A 1 95 ? -1.913 11.444 -8.150 1.00 92.19 95 VAL A O 1
ATOM 720 N N . PRO A 1 96 ? -1.664 13.648 -7.784 1.00 90.81 96 PRO A N 1
ATOM 721 C CA . PRO A 1 96 ? -2.225 13.580 -6.435 1.00 90.81 96 PRO A CA 1
ATOM 722 C C . PRO A 1 96 ? -3.685 13.107 -6.417 1.00 90.81 96 PRO A C 1
ATOM 724 O O . PRO A 1 96 ? -4.074 12.329 -5.545 1.00 90.81 96 PRO A O 1
ATOM 727 N N . LEU A 1 97 ? -4.491 13.545 -7.391 1.00 94.31 97 LEU A N 1
ATOM 728 C CA . LEU A 1 97 ? -5.906 13.175 -7.494 1.00 94.31 97 LEU A CA 1
ATOM 729 C C . LEU A 1 97 ? -6.070 11.690 -7.836 1.00 94.31 97 LEU A C 1
ATOM 731 O O . LEU A 1 97 ? -6.860 10.991 -7.201 1.00 94.31 97 LEU A O 1
ATOM 735 N N . ALA A 1 98 ? -5.281 11.191 -8.787 1.00 93.50 98 ALA A N 1
ATOM 736 C CA . ALA A 1 98 ? -5.254 9.782 -9.155 1.00 93.50 98 ALA A CA 1
ATOM 737 C C . ALA A 1 98 ? -4.773 8.905 -7.989 1.00 93.50 98 ALA A C 1
ATOM 739 O O . ALA A 1 98 ? -5.377 7.869 -7.718 1.00 93.50 98 ALA A O 1
ATOM 740 N N . ALA A 1 99 ? -3.752 9.341 -7.242 1.00 94.06 99 ALA A N 1
ATOM 741 C CA . ALA A 1 99 ? -3.278 8.636 -6.053 1.00 94.06 99 ALA A CA 1
ATOM 742 C C . ALA A 1 99 ? -4.372 8.528 -4.983 1.00 94.06 99 ALA A C 1
ATOM 744 O O . ALA A 1 99 ? -4.607 7.447 -4.442 1.00 94.06 99 ALA A O 1
ATOM 745 N N . ALA A 1 100 ? -5.088 9.624 -4.715 1.00 95.06 100 ALA A N 1
ATOM 746 C CA . ALA A 1 100 ? -6.197 9.628 -3.767 1.00 95.06 100 ALA A CA 1
ATOM 747 C C . ALA A 1 100 ? -7.340 8.703 -4.202 1.00 95.06 100 ALA A C 1
ATOM 749 O O . ALA A 1 100 ? -7.824 7.907 -3.392 1.00 95.06 100 ALA A O 1
ATOM 750 N N . ALA A 1 101 ? -7.728 8.752 -5.479 1.00 96.06 101 ALA A N 1
ATOM 751 C CA . ALA A 1 101 ? -8.741 7.863 -6.037 1.00 96.06 101 ALA A CA 1
ATOM 752 C C . ALA A 1 101 ? -8.325 6.387 -5.927 1.00 96.06 101 ALA A C 1
ATOM 754 O O . ALA A 1 101 ? -9.125 5.546 -5.513 1.00 96.06 101 ALA A O 1
ATOM 755 N N . LEU A 1 102 ? -7.059 6.078 -6.222 1.00 95.25 102 LEU A N 1
ATOM 756 C CA . LEU A 1 102 ? -6.521 4.725 -6.142 1.00 95.25 102 L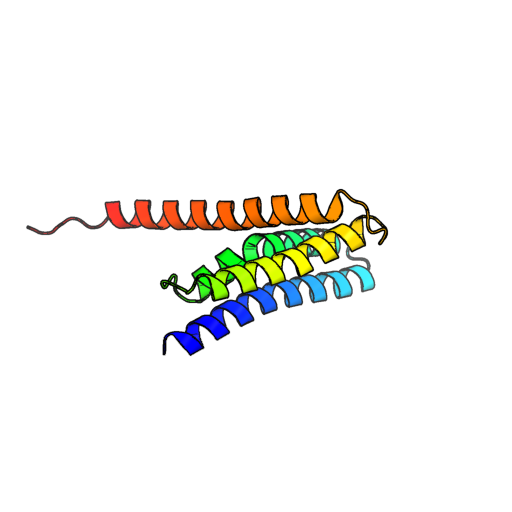EU A CA 1
ATOM 757 C C . LEU A 1 102 ? -6.523 4.201 -4.702 1.00 95.25 102 LEU A C 1
ATOM 759 O O . LEU A 1 102 ? -6.996 3.094 -4.453 1.00 95.25 102 LEU A O 1
ATOM 763 N N . VAL A 1 103 ? -6.054 5.001 -3.740 1.00 96.88 103 VAL A N 1
ATOM 764 C CA . VAL A 1 103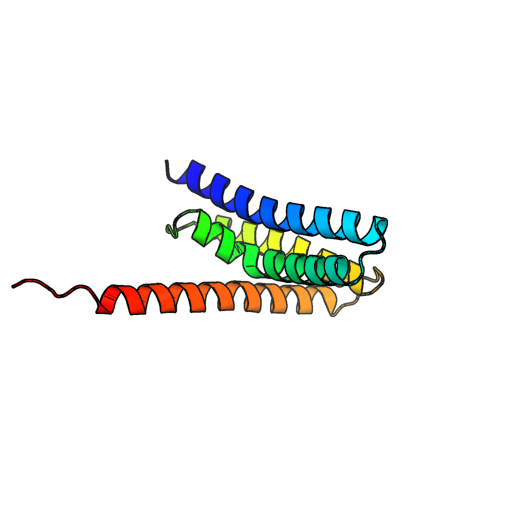 ? -6.048 4.630 -2.316 1.00 96.88 103 VAL A CA 1
ATOM 765 C C . VAL A 1 103 ? -7.469 4.422 -1.795 1.00 96.88 103 VAL A C 1
ATOM 767 O O . VAL A 1 103 ? -7.728 3.448 -1.083 1.00 96.88 103 VAL A O 1
ATOM 770 N N . ALA A 1 104 ? -8.413 5.289 -2.173 1.00 95.38 104 ALA A N 1
ATOM 771 C CA . ALA A 1 104 ? -9.818 5.132 -1.810 1.00 95.38 104 ALA A CA 1
ATOM 772 C C . ALA A 1 104 ? -10.407 3.832 -2.382 1.00 95.38 104 ALA A C 1
ATOM 774 O O . ALA A 1 104 ? -11.034 3.063 -1.647 1.00 95.38 104 ALA A O 1
ATOM 775 N N . ALA A 1 105 ? -10.155 3.548 -3.663 1.00 95.69 105 ALA A N 1
ATOM 776 C CA . ALA A 1 105 ? -10.627 2.342 -4.334 1.00 95.69 105 ALA A CA 1
ATOM 777 C C . ALA A 1 105 ? -10.008 1.065 -3.742 1.00 95.69 105 ALA A C 1
ATOM 779 O O . ALA A 1 105 ? -10.733 0.125 -3.414 1.00 95.69 105 ALA A O 1
ATOM 780 N N . GLY A 1 106 ? -8.688 1.034 -3.544 1.00 93.81 106 GLY A N 1
ATOM 781 C CA . GLY A 1 106 ? -7.972 -0.113 -2.982 1.00 93.81 106 GLY A CA 1
ATOM 782 C C . GLY A 1 106 ? -8.385 -0.401 -1.540 1.00 93.81 106 GLY A C 1
ATOM 783 O O . GLY A 1 106 ? -8.747 -1.531 -1.199 1.00 93.81 106 GLY A O 1
ATOM 784 N N . THR A 1 107 ? -8.419 0.633 -0.699 1.00 93.81 107 THR A N 1
ATOM 785 C CA . THR A 1 107 ? -8.858 0.520 0.699 1.00 93.81 107 THR A CA 1
ATOM 786 C C . THR A 1 107 ? -10.322 0.086 0.780 1.00 93.81 107 THR A C 1
ATOM 788 O O . THR A 1 107 ? -10.646 -0.878 1.479 1.00 93.81 107 THR A O 1
ATOM 791 N N . GLY A 1 108 ? -11.215 0.748 0.038 1.00 92.62 108 GLY A N 1
ATOM 792 C CA . GLY A 1 108 ? -12.643 0.430 0.008 1.00 92.62 108 GLY A CA 1
ATOM 793 C C . GLY A 1 108 ? -12.923 -0.983 -0.506 1.00 92.62 108 GLY A C 1
ATOM 794 O O . GLY A 1 108 ? -13.714 -1.713 0.095 1.00 92.62 108 GLY A O 1
ATOM 795 N N . GLY A 1 109 ? -12.224 -1.409 -1.560 1.00 92.56 109 GLY A N 1
ATOM 796 C CA . GLY A 1 109 ? -12.335 -2.749 -2.134 1.00 92.56 109 GLY A CA 1
ATOM 797 C C . GLY A 1 109 ? -11.969 -3.846 -1.134 1.00 92.56 109 GLY A C 1
ATOM 798 O O . GLY A 1 109 ? -12.750 -4.780 -0.924 1.00 92.56 109 GLY A O 1
ATOM 799 N N . VAL A 1 110 ? -10.832 -3.704 -0.447 1.00 92.19 110 VAL A N 1
ATOM 800 C CA . VAL A 1 110 ? -10.398 -4.667 0.577 1.00 92.19 110 VAL A CA 1
ATOM 801 C C . VAL A 1 110 ? -11.376 -4.715 1.748 1.00 92.19 110 VAL A C 1
ATOM 803 O O . VAL A 1 110 ? -11.758 -5.803 2.187 1.00 92.19 110 VAL A O 1
ATOM 806 N N . LEU A 1 111 ? -11.851 -3.564 2.229 1.00 91.25 111 LEU A N 1
ATOM 807 C CA . LEU A 1 111 ? -12.842 -3.517 3.307 1.00 91.25 111 LEU A CA 1
ATOM 808 C C . LEU A 1 111 ? -14.181 -4.149 2.895 1.00 91.25 111 LEU A C 1
ATOM 810 O O . LEU A 1 111 ? -14.776 -4.886 3.685 1.00 91.25 111 LEU A O 1
ATOM 814 N N . ALA A 1 112 ? -14.635 -3.936 1.658 1.00 90.81 112 AL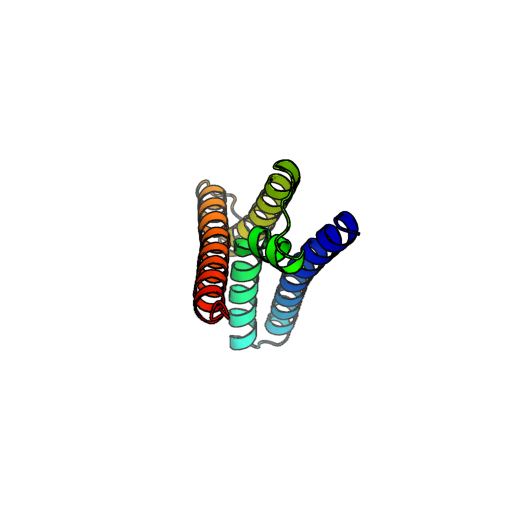A A N 1
ATOM 815 C CA . ALA A 1 112 ? -15.854 -4.546 1.133 1.00 90.81 112 ALA A CA 1
ATOM 816 C C . ALA A 1 112 ? -15.740 -6.078 1.060 1.00 90.81 112 ALA A C 1
ATOM 818 O O . ALA A 1 112 ? -16.649 -6.794 1.491 1.00 90.81 112 ALA A O 1
ATOM 819 N N . VAL A 1 113 ? -14.610 -6.601 0.571 1.00 89.62 113 VAL A N 1
ATOM 820 C CA . VAL A 1 113 ? -14.325 -8.047 0.565 1.00 89.62 113 VAL A CA 1
ATOM 821 C C . VAL A 1 113 ? -14.290 -8.590 1.993 1.00 89.62 113 VAL A C 1
ATOM 823 O O . VAL A 1 113 ? -14.997 -9.550 2.309 1.00 89.62 113 VAL A O 1
ATOM 826 N N . ALA A 1 114 ? -13.546 -7.935 2.883 1.00 86.19 114 ALA A N 1
ATOM 827 C CA . ALA A 1 114 ? -13.419 -8.336 4.276 1.00 86.19 114 ALA A CA 1
ATOM 828 C C . ALA A 1 114 ? -14.760 -8.324 5.027 1.00 86.19 114 ALA A C 1
ATOM 830 O O . ALA A 1 114 ? -14.982 -9.179 5.884 1.00 86.19 114 ALA A O 1
ATOM 831 N N . GLY A 1 115 ? -15.658 -7.385 4.717 1.00 85.94 115 GLY A N 1
ATOM 832 C CA . GLY A 1 115 ? -17.015 -7.326 5.261 1.00 85.94 115 GLY A CA 1
ATOM 833 C C . GLY A 1 115 ? -17.919 -8.445 4.735 1.00 85.94 115 GLY A C 1
ATOM 834 O O . GLY A 1 115 ? -18.654 -9.061 5.511 1.00 85.94 115 GLY A O 1
ATOM 835 N N . ARG A 1 116 ? -17.833 -8.769 3.436 1.00 85.44 116 ARG A N 1
ATOM 836 C CA . ARG A 1 116 ? -18.575 -9.890 2.828 1.00 85.44 116 ARG A CA 1
ATOM 837 C C . ARG A 1 116 ? -18.184 -11.238 3.435 1.00 85.44 116 ARG A C 1
ATOM 839 O O . ARG A 1 116 ? -19.067 -12.047 3.724 1.00 85.44 116 ARG A O 1
ATOM 846 N N . LEU A 1 117 ? -16.891 -11.464 3.671 1.00 80.88 117 LEU A N 1
ATOM 847 C CA . LEU A 1 117 ? -16.388 -12.695 4.289 1.00 80.88 117 LEU A CA 1
ATOM 848 C C . LEU A 1 117 ? -16.922 -12.877 5.717 1.00 80.88 117 LEU A C 1
ATOM 850 O O . LEU A 1 117 ? -17.397 -13.959 6.061 1.00 80.88 117 LEU A O 1
ATOM 854 N N . THR A 1 118 ? -16.953 -11.808 6.520 1.00 78.31 118 THR A N 1
ATOM 855 C CA . THR A 1 118 ? -17.511 -11.860 7.882 1.00 78.31 118 THR A CA 1
ATOM 856 C C . THR A 1 118 ? -19.014 -12.168 7.876 1.00 78.31 118 THR A C 1
ATOM 858 O O . THR A 1 118 ? -19.476 -12.992 8.664 1.00 78.31 118 THR A O 1
ATOM 861 N N . ARG A 1 119 ? -19.787 -11.577 6.949 1.00 74.12 119 ARG A N 1
ATOM 862 C CA . ARG A 1 119 ? -21.237 -11.835 6.825 1.00 74.12 119 ARG A CA 1
ATOM 863 C C . ARG A 1 119 ? -21.562 -13.273 6.405 1.00 74.12 119 ARG A C 1
ATOM 865 O O . ARG A 1 119 ? -22.548 -13.830 6.880 1.00 74.12 119 ARG A O 1
ATOM 872 N N . ARG A 1 120 ? -20.754 -13.887 5.532 1.00 69.38 120 ARG A N 1
ATOM 873 C CA . ARG A 1 120 ? -20.936 -15.295 5.129 1.00 69.38 120 ARG A CA 1
ATOM 874 C C . ARG A 1 120 ? -20.610 -16.276 6.260 1.00 69.38 120 ARG A C 1
ATOM 876 O O . ARG A 1 120 ? -21.317 -17.269 6.397 1.00 69.38 120 ARG A O 1
ATOM 883 N N . GLY A 1 121 ? -19.600 -15.985 7.084 1.00 63.25 121 GLY A N 1
ATOM 884 C CA . GLY A 1 121 ? -19.242 -16.814 8.244 1.00 63.25 121 GLY A CA 1
ATOM 885 C C . GLY A 1 121 ? -20.310 -16.819 9.345 1.00 63.25 121 GLY A C 1
ATOM 886 O O . GLY A 1 121 ? -20.644 -17.877 9.866 1.00 63.25 121 GLY A O 1
ATOM 887 N N . GLY A 1 122 ? -20.921 -15.664 9.636 1.00 59.94 122 GLY A N 1
ATOM 888 C CA . GLY A 1 122 ? -21.954 -15.540 10.677 1.00 59.94 122 GLY A CA 1
ATOM 889 C C . GLY A 1 122 ? -23.295 -16.218 10.360 1.00 59.94 122 GLY A C 1
ATOM 890 O O . GLY A 1 122 ? -24.085 -16.456 11.265 1.00 59.94 122 GLY A O 1
ATOM 891 N N . ARG A 1 123 ? -23.560 -16.572 9.093 1.00 59.97 123 ARG A N 1
ATOM 892 C CA . ARG A 1 123 ? -24.761 -17.335 8.699 1.00 59.97 123 ARG A CA 1
ATOM 893 C C . ARG A 1 123 ? -24.647 -18.842 8.965 1.00 59.97 123 ARG A C 1
ATOM 895 O O . ARG A 1 123 ? -25.645 -19.538 8.841 1.00 59.97 123 ARG A O 1
ATOM 902 N N . ARG A 1 124 ? -23.454 -19.352 9.296 1.00 57.88 124 ARG A N 1
ATOM 903 C CA . ARG A 1 124 ? -23.191 -20.793 9.468 1.00 57.88 124 ARG A CA 1
ATOM 904 C C . ARG A 1 124 ? -23.178 -21.278 10.915 1.00 57.88 124 ARG A C 1
ATOM 906 O O . ARG A 1 124 ? -23.000 -22.470 11.117 1.00 57.88 124 ARG A O 1
ATOM 913 N N . THR A 1 125 ? -23.357 -20.415 11.913 1.00 55.00 125 THR A N 1
ATOM 914 C CA . THR A 1 125 ? -23.523 -20.854 13.307 1.00 55.00 125 THR A CA 1
ATOM 915 C C . THR A 1 125 ? -25.006 -21.087 13.589 1.00 55.00 125 THR A C 1
ATOM 917 O O . THR A 1 125 ? -25.737 -20.100 13.719 1.00 55.00 125 THR A O 1
ATOM 920 N N . PRO A 1 126 ? -25.480 -22.347 13.691 1.00 55.19 126 PRO A N 1
ATOM 921 C CA . PRO A 1 126 ? -26.803 -22.605 14.229 1.00 55.19 126 PRO A CA 1
ATOM 922 C C . PRO A 1 126 ? -26.774 -22.148 15.685 1.00 55.19 126 PRO A C 1
ATOM 924 O O . PRO A 1 126 ? -25.896 -22.555 16.451 1.00 55.19 126 PRO A O 1
ATOM 927 N N . ARG A 1 127 ? -27.716 -21.287 16.071 1.00 58.16 127 ARG A N 1
ATOM 928 C CA . ARG A 1 127 ? -28.028 -21.113 17.489 1.00 58.16 127 ARG A CA 1
ATOM 929 C C . ARG A 1 127 ? -28.514 -22.476 17.968 1.00 58.16 127 ARG A C 1
ATOM 931 O O . ARG A 1 127 ? -29.553 -22.937 17.501 1.00 58.16 127 ARG A O 1
ATOM 938 N N . ARG A 1 128 ? -27.716 -23.158 18.792 1.00 58.41 128 ARG A N 1
ATOM 939 C CA . ARG A 1 128 ? -28.214 -24.345 19.485 1.00 58.41 128 ARG A CA 1
ATOM 940 C C . ARG A 1 128 ? -29.328 -23.890 20.445 1.00 58.41 128 ARG A C 1
ATOM 942 O O . ARG A 1 128 ? -29.147 -22.826 21.044 1.00 58.41 128 ARG A O 1
ATOM 949 N N . PRO A 1 129 ? -30.457 -24.617 20.493 1.00 62.84 129 PRO A N 1
ATOM 950 C CA . PRO A 1 129 ? -31.531 -24.368 21.448 1.00 62.84 129 PRO A CA 1
ATOM 951 C C . PRO A 1 129 ? -31.066 -24.599 22.887 1.00 62.84 129 PRO A C 1
ATOM 953 O O . PRO A 1 129 ? -30.103 -25.382 23.077 1.00 62.84 129 PRO A O 1
#

pLDDT: mean 88.35, std 10.44, range [55.0, 96.88]

Radius of gyration: 17.17 Å; chains: 1; bounding box: 49×43×42 Å